Protein AF-A0A067T931-F1 (afdb_monomer_lite)

Secondary structure (DSSP, 8-state):
--HHHHHHHHHHHHHHHTTSS-----HHHHHHHTTT-HHHHHHHHHHHHHHHHHHHHHHHHHTGGGBTTTBPPEEEEEEE--SSS-SSPEEEEEEPPPP---GGGT--

Structure (mmCIF, N/CA/C/O backbone):
data_AF-A0A067T931-F1
#
_entry.id   AF-A0A067T931-F1
#
loop_
_atom_site.group_PDB
_atom_site.id
_atom_site.type_symbol
_atom_site.label_atom_id
_atom_site.label_alt_id
_atom_site.label_comp_id
_atom_site.label_asym_id
_atom_site.label_entity_id
_atom_site.label_seq_id
_atom_site.pdbx_PDB_ins_code
_atom_site.Cartn_x
_atom_site.Cartn_y
_atom_site.Cartn_z
_atom_site.occupancy
_atom_site.B_iso_or_equiv
_atom_site.auth_seq_id
_atom_site.auth_comp_id
_atom_site.auth_asym_id
_atom_site.auth_atom_id
_atom_site.pdbx_PDB_model_num
ATOM 1 N N . TRP A 1 1 ? 0.647 11.359 -17.723 1.00 62.59 1 TRP A N 1
ATOM 2 C CA . TRP A 1 1 ? 1.402 10.136 -17.408 1.00 62.59 1 TRP A CA 1
ATOM 3 C C . TRP A 1 1 ? 1.126 9.147 -18.527 1.00 62.59 1 TRP A C 1
ATOM 5 O O . TRP A 1 1 ? -0.025 9.083 -18.955 1.00 62.59 1 TRP A O 1
ATOM 15 N N . SER A 1 2 ? 2.146 8.497 -19.094 1.00 82.12 2 SER A N 1
ATOM 16 C CA . SER A 1 2 ? 1.980 7.588 -20.238 1.00 82.12 2 SER A CA 1
ATOM 17 C C . SER A 1 2 ? 2.265 6.150 -19.821 1.00 82.12 2 SER A C 1
ATOM 19 O O . SER A 1 2 ? 3.190 5.888 -19.059 1.00 82.12 2 SER A O 1
ATOM 21 N N . LEU A 1 3 ? 1.501 5.210 -20.379 1.00 84.94 3 LEU A N 1
ATOM 22 C CA . LEU A 1 3 ? 1.744 3.776 -20.208 1.00 84.94 3 LEU A CA 1
ATOM 23 C C . LEU A 1 3 ? 3.182 3.378 -20.590 1.00 84.94 3 LEU A C 1
ATOM 25 O O . LEU A 1 3 ? 3.757 2.452 -20.028 1.00 84.94 3 LEU A O 1
ATOM 29 N N . GLU A 1 4 ? 3.770 4.091 -21.546 1.00 87.12 4 GLU A N 1
ATOM 30 C CA . GLU A 1 4 ? 5.153 3.897 -21.970 1.00 87.12 4 GLU A CA 1
ATOM 31 C C . GLU A 1 4 ? 6.147 4.164 -20.830 1.00 87.12 4 GLU A C 1
ATOM 33 O O . GLU A 1 4 ? 7.018 3.333 -20.580 1.00 87.12 4 GLU A O 1
ATOM 38 N N . ALA A 1 5 ? 5.978 5.267 -20.090 1.00 85.00 5 ALA A N 1
ATOM 39 C CA . ALA A 1 5 ? 6.815 5.589 -18.936 1.00 85.00 5 ALA A CA 1
ATOM 40 C C . ALA A 1 5 ? 6.678 4.535 -17.827 1.00 85.00 5 ALA A C 1
ATOM 42 O O . ALA A 1 5 ? 7.690 4.020 -17.356 1.00 85.00 5 ALA A O 1
ATOM 43 N N . GLU A 1 6 ? 5.446 4.137 -17.491 1.00 87.06 6 GLU A N 1
ATOM 44 C CA . GLU A 1 6 ? 5.186 3.063 -16.520 1.00 87.06 6 GLU A CA 1
ATOM 45 C C . GLU A 1 6 ? 5.844 1.741 -16.935 1.00 87.06 6 GLU A C 1
ATOM 47 O O . GLU A 1 6 ? 6.440 1.050 -16.111 1.00 87.06 6 GLU A O 1
ATOM 52 N N . THR A 1 7 ? 5.770 1.393 -18.222 1.00 88.81 7 THR A N 1
ATOM 53 C CA . THR A 1 7 ? 6.354 0.153 -18.755 1.00 88.81 7 THR A CA 1
ATOM 54 C C . THR A 1 7 ? 7.879 0.178 -18.680 1.00 88.81 7 THR A C 1
ATOM 56 O O . THR A 1 7 ? 8.491 -0.825 -18.308 1.00 88.81 7 THR A O 1
ATOM 59 N N . MET A 1 8 ? 8.503 1.317 -18.999 1.00 87.94 8 MET A N 1
ATOM 60 C CA . MET A 1 8 ? 9.955 1.488 -18.882 1.00 87.94 8 MET A CA 1
ATOM 61 C C . MET A 1 8 ? 10.425 1.332 -17.434 1.00 87.94 8 MET A C 1
ATOM 63 O O . MET A 1 8 ? 11.383 0.602 -17.183 1.00 87.94 8 MET A O 1
ATOM 67 N N . VAL A 1 9 ? 9.717 1.942 -16.482 1.00 87.88 9 VAL A N 1
ATOM 68 C CA . VAL A 1 9 ? 10.020 1.816 -15.048 1.00 87.88 9 VAL A CA 1
ATOM 69 C C . VAL A 1 9 ? 9.811 0.391 -14.550 1.00 87.88 9 VAL A C 1
ATOM 71 O O . VAL A 1 9 ? 10.677 -0.158 -13.867 1.00 87.88 9 VAL A O 1
ATOM 74 N N . ALA A 1 10 ? 8.694 -0.245 -14.910 1.00 88.62 10 ALA A N 1
ATOM 75 C CA . ALA A 1 10 ? 8.420 -1.629 -14.533 1.00 88.62 10 ALA A CA 1
ATOM 76 C C . ALA A 1 10 ? 9.541 -2.567 -15.008 1.00 88.62 10 ALA A C 1
ATOM 78 O O . ALA A 1 10 ? 10.027 -3.393 -14.234 1.00 88.62 10 ALA A O 1
ATOM 79 N N . ARG A 1 11 ? 10.005 -2.381 -16.250 1.00 90.25 11 ARG A N 1
ATOM 80 C CA . ARG A 1 11 ? 11.115 -3.145 -16.821 1.00 90.25 11 ARG A CA 1
ATOM 81 C C . ARG A 1 11 ? 12.444 -2.867 -16.118 1.00 90.25 11 ARG A C 1
ATOM 83 O O . ARG A 1 11 ? 13.102 -3.820 -15.719 1.00 90.25 11 ARG A O 1
ATOM 90 N N . TYR A 1 12 ? 12.816 -1.600 -15.927 1.00 87.12 12 TYR A N 1
ATOM 91 C CA . TYR A 1 12 ? 14.039 -1.213 -15.204 1.00 87.12 12 TYR A CA 1
ATOM 92 C C . TYR A 1 12 ? 14.133 -1.913 -13.843 1.00 87.12 12 TYR A C 1
ATOM 94 O O . TYR A 1 12 ? 15.155 -2.492 -13.478 1.00 87.12 12 TYR A O 1
ATOM 102 N N . ARG A 1 13 ? 13.020 -1.929 -13.112 1.00 87.06 13 ARG A N 1
ATOM 103 C CA . ARG A 1 13 ? 12.948 -2.534 -11.784 1.00 87.06 13 ARG A CA 1
ATOM 104 C C . ARG A 1 13 ? 12.972 -4.057 -11.814 1.00 87.06 13 ARG A C 1
ATOM 106 O O . ARG A 1 13 ? 13.521 -4.667 -10.899 1.00 87.06 13 ARG A O 1
ATOM 113 N N . GLN A 1 14 ? 12.394 -4.671 -12.845 1.00 90.12 14 GLN A N 1
ATOM 114 C CA . GLN A 1 14 ? 12.528 -6.107 -13.070 1.00 90.12 14 GLN A CA 1
ATOM 115 C C . GLN A 1 14 ? 13.993 -6.483 -13.337 1.00 90.12 14 GLN A C 1
ATOM 117 O O . GLN A 1 14 ? 14.496 -7.422 -12.729 1.00 90.12 14 GLN A O 1
ATOM 122 N N . GLU A 1 15 ? 14.699 -5.711 -14.166 1.00 90.56 15 GLU A N 1
ATOM 123 C CA . GLU A 1 15 ? 16.123 -5.922 -14.458 1.00 90.56 15 GLU A CA 1
ATOM 124 C C . GLU A 1 15 ? 16.987 -5.804 -13.186 1.00 90.56 15 GLU A C 1
ATOM 126 O O . GLU A 1 15 ? 17.889 -6.615 -12.980 1.00 90.56 15 GLU A O 1
ATOM 131 N N . ILE A 1 16 ? 16.682 -4.862 -12.283 1.00 87.75 16 ILE A N 1
ATOM 132 C CA . ILE A 1 16 ? 17.330 -4.780 -10.958 1.00 87.75 16 ILE A CA 1
ATOM 133 C C . ILE A 1 16 ? 17.033 -6.024 -10.114 1.00 87.75 16 ILE A C 1
ATOM 135 O O . ILE A 1 16 ? 17.949 -6.624 -9.554 1.00 87.75 16 ILE A O 1
ATOM 139 N N . ALA A 1 17 ? 15.764 -6.435 -10.023 1.00 87.69 17 ALA A N 1
ATOM 140 C CA . ALA A 1 17 ? 15.360 -7.596 -9.226 1.00 87.69 17 ALA A CA 1
ATOM 141 C C . ALA A 1 17 ? 16.012 -8.905 -9.713 1.00 87.69 17 ALA A C 1
ATOM 143 O O . ALA A 1 17 ? 16.294 -9.796 -8.913 1.00 87.69 17 ALA A O 1
ATOM 144 N N . GLU A 1 18 ? 16.286 -9.006 -11.014 1.00 93.19 18 GLU A N 1
ATOM 145 C CA . GLU A 1 18 ? 16.990 -10.125 -11.648 1.00 93.19 18 GLU A CA 1
ATOM 146 C C . GLU A 1 18 ? 18.528 -9.985 -11.596 1.00 93.19 18 GLU A C 1
ATOM 148 O O . GLU A 1 18 ? 19.239 -10.813 -12.166 1.00 93.19 18 GLU A O 1
ATOM 153 N N . ASN A 1 19 ? 19.058 -8.971 -10.896 1.00 90.12 19 ASN A N 1
ATOM 154 C CA . ASN A 1 19 ? 20.484 -8.616 -10.818 1.00 90.12 19 ASN A CA 1
ATOM 155 C C . ASN A 1 19 ? 21.143 -8.335 -12.184 1.00 90.12 19 ASN A C 1
ATOM 157 O O . ASN A 1 19 ? 22.356 -8.483 -12.340 1.00 90.12 19 ASN A O 1
ATOM 161 N N . GLN A 1 20 ? 20.360 -7.931 -13.185 1.00 91.06 20 GLN A N 1
ATOM 162 C CA . GLN A 1 20 ? 20.846 -7.559 -14.520 1.00 91.06 20 GLN A CA 1
ATOM 163 C C . GLN A 1 20 ? 21.270 -6.088 -14.594 1.00 91.06 20 GLN A C 1
ATOM 165 O O . GLN A 1 20 ? 21.998 -5.701 -15.509 1.00 91.06 20 GLN A O 1
ATOM 170 N N . ARG A 1 21 ? 20.834 -5.270 -13.630 1.00 85.94 21 ARG A N 1
ATOM 171 C CA . ARG A 1 21 ? 21.159 -3.846 -13.532 1.00 85.94 21 ARG A CA 1
ATOM 172 C C . ARG A 1 21 ? 21.405 -3.442 -12.077 1.00 85.94 21 ARG A C 1
ATOM 174 O O . ARG A 1 21 ? 20.775 -3.976 -11.170 1.00 85.94 21 ARG A O 1
ATOM 181 N N . VAL A 1 22 ? 22.336 -2.514 -11.860 1.00 84.62 22 VAL A N 1
ATOM 182 C CA . VAL A 1 22 ? 22.580 -1.904 -10.542 1.00 84.62 22 VAL A CA 1
ATOM 183 C C . VAL A 1 22 ? 21.523 -0.829 -10.300 1.00 84.62 22 VAL A C 1
ATOM 185 O O . VAL A 1 22 ? 21.229 -0.064 -11.216 1.00 84.62 22 VAL A O 1
ATOM 188 N N . ASP A 1 23 ? 20.965 -0.778 -9.088 1.00 82.94 23 ASP A N 1
ATOM 189 C CA . ASP A 1 23 ? 20.090 0.322 -8.667 1.00 82.94 23 ASP A CA 1
ATOM 190 C C . ASP A 1 23 ? 20.946 1.578 -8.442 1.00 82.94 23 ASP A C 1
ATOM 192 O O . ASP A 1 23 ? 21.622 1.717 -7.423 1.00 82.94 23 ASP A O 1
ATOM 196 N N . ASP A 1 24 ? 20.981 2.441 -9.452 1.00 76.44 24 ASP A N 1
ATOM 197 C CA . ASP A 1 24 ? 21.745 3.686 -9.522 1.00 76.44 24 ASP A CA 1
ATOM 198 C C . ASP A 1 24 ? 20.888 4.925 -9.219 1.00 76.44 24 ASP A C 1
ATOM 200 O O . ASP A 1 24 ? 21.250 6.041 -9.589 1.00 76.44 24 ASP A O 1
ATOM 204 N N . HIS A 1 25 ? 19.748 4.741 -8.546 1.00 73.81 25 HIS A N 1
ATOM 205 C CA . HIS A 1 25 ? 18.835 5.828 -8.216 1.00 73.81 25 HIS A CA 1
ATOM 206 C C . HIS A 1 25 ? 19.491 6.885 -7.311 1.00 73.81 25 HIS A C 1
ATOM 208 O O . HIS A 1 25 ? 19.756 6.649 -6.131 1.00 73.81 25 HIS A O 1
ATOM 214 N N . ASP A 1 26 ? 19.686 8.082 -7.864 1.00 72.19 26 ASP A N 1
ATOM 215 C CA . ASP A 1 26 ? 20.205 9.257 -7.167 1.00 72.19 26 ASP A CA 1
ATOM 216 C C . ASP A 1 26 ? 19.082 10.289 -6.948 1.00 72.19 26 ASP A C 1
ATOM 218 O O . ASP A 1 26 ? 18.654 10.991 -7.870 1.00 72.19 26 ASP A O 1
ATOM 222 N N . GLU A 1 27 ? 18.614 10.397 -5.698 1.00 66.38 27 GLU A N 1
ATOM 223 C CA . GLU A 1 27 ? 17.606 11.380 -5.271 1.00 66.38 27 GLU A CA 1
ATOM 224 C C . GLU A 1 27 ? 18.050 12.829 -5.507 1.00 66.38 27 GLU A C 1
ATOM 226 O O . GLU A 1 27 ? 17.216 13.705 -5.743 1.00 66.38 27 GLU A O 1
ATOM 231 N N . HIS A 1 28 ? 19.355 13.110 -5.474 1.00 64.88 28 HIS A N 1
ATOM 232 C CA . HIS A 1 28 ? 19.871 14.446 -5.743 1.00 64.88 28 HIS A CA 1
ATOM 233 C C . HIS A 1 28 ? 19.864 14.751 -7.240 1.00 64.88 28 HIS A C 1
ATOM 235 O O . HIS A 1 28 ? 19.466 15.852 -7.623 1.00 64.88 28 HIS A O 1
ATOM 241 N N . ALA A 1 29 ? 20.230 13.788 -8.090 1.00 62.41 29 ALA A N 1
ATOM 242 C CA . ALA A 1 29 ? 20.135 13.929 -9.545 1.00 62.41 29 ALA A CA 1
ATOM 243 C C . ALA A 1 29 ? 18.678 14.067 -10.022 1.00 62.41 29 ALA A C 1
ATOM 245 O O . ALA A 1 29 ? 18.409 14.795 -10.981 1.00 62.41 29 ALA A O 1
ATOM 246 N N . PHE A 1 30 ? 17.726 13.444 -9.319 1.00 65.06 30 PHE A N 1
ATOM 247 C CA . PHE A 1 30 ? 16.297 13.530 -9.628 1.00 65.06 30 PHE A CA 1
ATOM 248 C C . PHE A 1 30 ? 15.791 14.981 -9.714 1.00 65.06 30 PHE A C 1
ATOM 250 O O . PHE A 1 30 ? 15.184 15.366 -10.716 1.00 65.06 30 PHE A O 1
ATOM 257 N N . PHE A 1 31 ? 16.109 15.828 -8.728 1.00 64.00 31 PHE A N 1
ATOM 258 C CA . PHE A 1 31 ? 15.684 17.236 -8.726 1.00 64.00 31 PHE A CA 1
ATOM 259 C C . PHE A 1 31 ? 16.319 18.083 -9.836 1.00 64.00 31 PHE A C 1
ATOM 261 O O . PHE A 1 31 ? 15.708 19.058 -10.276 1.00 64.00 31 PHE A O 1
ATOM 268 N N . TYR A 1 32 ? 17.492 17.696 -10.344 1.00 60.00 32 TYR A N 1
ATOM 269 C CA . TYR A 1 32 ? 18.133 18.372 -11.476 1.00 60.00 32 TYR A CA 1
ATOM 270 C C . TYR A 1 32 ? 17.556 17.956 -12.842 1.00 60.00 32 TYR A C 1
ATOM 272 O O . TYR A 1 32 ? 17.618 18.744 -13.787 1.00 60.00 32 TYR A O 1
ATOM 280 N N . HIS A 1 33 ? 16.965 16.760 -12.957 1.00 59.97 33 HIS A N 1
ATOM 281 C CA . HIS A 1 33 ? 16.462 16.193 -14.222 1.00 59.97 33 HIS A CA 1
ATOM 282 C C . HIS A 1 33 ? 14.927 16.097 -14.325 1.00 59.97 33 HIS A C 1
ATOM 284 O O . HIS A 1 33 ? 14.406 15.729 -15.381 1.00 59.97 33 HIS A O 1
ATOM 290 N N . LEU A 1 34 ? 14.212 16.505 -13.269 1.00 56.06 34 LEU A N 1
ATOM 291 C CA . LEU A 1 34 ? 12.755 16.427 -13.059 1.00 56.06 34 LEU A CA 1
ATOM 292 C C . LEU A 1 34 ? 11.887 16.937 -14.231 1.00 56.06 34 LEU A C 1
ATOM 294 O O . LEU A 1 34 ? 10.720 16.574 -14.345 1.00 56.06 34 LEU A O 1
ATOM 298 N N . VAL A 1 35 ? 12.444 17.770 -15.115 1.00 55.16 35 VAL A N 1
ATOM 299 C CA . VAL A 1 35 ? 11.713 18.425 -16.211 1.00 55.16 35 VAL A CA 1
ATOM 300 C C . VAL A 1 35 ? 11.699 17.609 -17.515 1.00 55.16 35 VAL A C 1
ATOM 302 O O . VAL A 1 35 ? 10.824 17.840 -18.347 1.00 55.16 35 VAL A O 1
ATOM 305 N N . ASN A 1 36 ? 12.605 16.641 -17.716 1.00 62.75 36 ASN A N 1
ATOM 306 C CA . ASN A 1 36 ? 12.860 16.125 -19.073 1.00 62.75 36 ASN A CA 1
ATOM 307 C C . ASN A 1 36 ? 12.461 14.664 -19.334 1.00 62.75 36 ASN A C 1
ATOM 309 O O . ASN A 1 36 ? 12.225 14.320 -20.491 1.00 62.75 36 ASN A O 1
ATOM 313 N N . GLU A 1 37 ? 12.344 13.804 -18.318 1.00 77.12 37 GLU A N 1
ATOM 314 C CA . GLU A 1 37 ? 12.149 12.363 -18.544 1.00 77.12 37 GLU A CA 1
ATOM 315 C C . GLU A 1 37 ? 11.006 11.783 -17.701 1.00 77.12 37 GLU A C 1
ATOM 317 O O . GLU A 1 37 ? 11.126 11.561 -16.498 1.00 77.12 37 GLU A O 1
ATOM 322 N N . ALA A 1 38 ? 9.876 11.493 -18.355 1.00 79.88 38 ALA A N 1
ATOM 323 C CA . ALA A 1 38 ? 8.655 11.021 -17.695 1.00 79.88 38 ALA A CA 1
ATOM 324 C C . ALA A 1 38 ? 8.834 9.713 -16.900 1.00 79.88 38 ALA A C 1
ATOM 326 O O . ALA A 1 38 ? 8.124 9.498 -15.923 1.00 79.88 38 ALA A O 1
ATOM 327 N N . HIS A 1 39 ? 9.773 8.849 -17.295 1.00 78.50 39 HIS A N 1
ATOM 328 C CA . HIS A 1 39 ? 10.044 7.599 -16.583 1.00 78.50 39 HIS A CA 1
ATOM 329 C C . HIS A 1 39 ? 10.806 7.818 -15.266 1.00 78.50 39 HIS A C 1
ATOM 331 O O . HIS A 1 39 ? 10.592 7.062 -14.328 1.00 78.50 39 HIS A O 1
ATOM 337 N N . LEU A 1 40 ? 11.634 8.865 -15.149 1.00 80.31 40 LEU A N 1
ATOM 338 C CA . LEU A 1 40 ? 12.291 9.204 -13.880 1.00 80.31 40 LEU A CA 1
ATOM 339 C C . LEU A 1 40 ? 11.265 9.676 -12.847 1.00 80.31 40 LEU A C 1
ATOM 341 O O . LEU A 1 40 ? 11.309 9.265 -11.691 1.00 80.31 40 LEU A O 1
ATOM 345 N N . LEU A 1 41 ? 10.300 10.497 -13.278 1.00 81.56 41 LEU A N 1
ATOM 346 C CA . LEU A 1 41 ? 9.183 10.916 -12.428 1.00 81.56 41 LEU A CA 1
ATOM 347 C C . LEU A 1 41 ? 8.335 9.723 -11.970 1.00 81.56 41 LEU A C 1
ATOM 349 O O . LEU A 1 41 ? 7.906 9.678 -10.817 1.00 81.56 41 LEU A O 1
ATOM 353 N N . GLU A 1 42 ? 8.096 8.767 -12.863 1.00 86.44 42 GLU A N 1
ATOM 354 C CA . GLU A 1 42 ? 7.322 7.565 -12.561 1.00 86.44 42 GLU A CA 1
ATOM 355 C C . GLU A 1 42 ? 8.066 6.630 -11.586 1.00 86.44 42 GLU A C 1
ATOM 357 O O . GLU A 1 42 ? 7.452 6.128 -10.646 1.00 86.44 42 GLU A O 1
ATOM 362 N N . ASP A 1 43 ? 9.387 6.448 -11.730 1.00 85.75 43 ASP A N 1
ATOM 363 C CA . ASP A 1 43 ? 10.190 5.661 -10.777 1.00 85.75 43 ASP A CA 1
ATOM 364 C C . ASP A 1 43 ? 10.211 6.314 -9.392 1.00 85.75 43 ASP A C 1
ATOM 366 O O . ASP A 1 43 ? 9.964 5.645 -8.388 1.00 85.75 43 ASP A O 1
ATOM 370 N N . HIS A 1 44 ? 10.404 7.634 -9.334 1.00 85.81 44 HIS A N 1
ATOM 371 C CA . HIS A 1 44 ? 10.350 8.383 -8.080 1.00 85.81 44 HIS A CA 1
ATOM 372 C C . HIS A 1 44 ? 8.980 8.265 -7.402 1.00 85.81 44 HIS A C 1
ATOM 374 O O . HIS A 1 44 ? 8.895 7.891 -6.233 1.00 85.81 44 HIS A O 1
ATOM 380 N N . SER A 1 45 ? 7.898 8.488 -8.157 1.00 86.12 45 SER A N 1
ATOM 381 C CA . SER A 1 45 ? 6.525 8.354 -7.650 1.00 86.12 45 SER A CA 1
ATOM 382 C C . SER A 1 45 ? 6.253 6.939 -7.136 1.00 86.12 45 SER A C 1
ATOM 384 O O . SER A 1 45 ? 5.619 6.757 -6.095 1.00 86.12 45 SER A O 1
ATOM 386 N N . TYR A 1 46 ? 6.766 5.920 -7.831 1.00 88.44 46 TYR A N 1
ATOM 387 C CA . TYR A 1 46 ? 6.674 4.542 -7.374 1.00 88.44 46 TYR A CA 1
ATOM 388 C C . TYR A 1 46 ? 7.423 4.313 -6.052 1.00 88.44 46 TYR A C 1
ATOM 390 O O . TYR A 1 46 ? 6.893 3.645 -5.158 1.00 88.44 46 TYR A O 1
ATOM 398 N N . ARG A 1 47 ? 8.650 4.832 -5.919 1.00 89.12 47 ARG A N 1
ATOM 399 C CA . ARG A 1 47 ? 9.465 4.686 -4.703 1.00 89.12 47 ARG A CA 1
ATOM 400 C C . ARG A 1 47 ? 8.823 5.378 -3.509 1.00 89.12 47 ARG A C 1
ATOM 402 O O . ARG A 1 47 ? 8.753 4.766 -2.446 1.00 89.12 47 ARG A O 1
ATOM 409 N N . ASP A 1 48 ? 8.287 6.578 -3.697 1.00 90.31 48 ASP A N 1
ATOM 410 C CA . ASP A 1 48 ? 7.532 7.278 -2.657 1.00 90.31 48 ASP A CA 1
ATOM 411 C C . ASP A 1 48 ? 6.279 6.496 -2.251 1.00 90.31 48 ASP A C 1
ATOM 413 O O . ASP A 1 48 ? 6.058 6.271 -1.063 1.00 90.31 48 ASP A O 1
ATOM 417 N N . MET A 1 49 ? 5.504 5.987 -3.218 1.00 91.88 49 MET A N 1
ATOM 418 C CA . MET A 1 49 ? 4.347 5.130 -2.927 1.00 91.88 49 MET A CA 1
ATOM 419 C C . MET A 1 49 ? 4.754 3.893 -2.113 1.00 91.88 49 MET A C 1
ATOM 421 O O . MET A 1 49 ? 4.071 3.534 -1.153 1.00 91.88 49 MET A O 1
ATOM 425 N N . LYS A 1 50 ? 5.863 3.237 -2.479 1.00 93.69 50 LYS A N 1
ATOM 426 C CA . LYS A 1 50 ? 6.394 2.084 -1.743 1.00 93.69 50 LYS A CA 1
ATOM 427 C C . LYS A 1 50 ? 6.800 2.469 -0.318 1.00 93.69 50 LYS A C 1
ATOM 429 O O . LYS A 1 50 ? 6.421 1.757 0.606 1.00 93.69 50 LYS A O 1
ATOM 434 N N . ARG A 1 51 ? 7.531 3.576 -0.143 1.00 94.88 51 ARG A N 1
ATOM 435 C CA . ARG A 1 51 ? 7.972 4.061 1.173 1.00 94.88 51 ARG A CA 1
ATOM 436 C C . ARG A 1 51 ? 6.776 4.364 2.069 1.00 94.88 51 ARG A C 1
ATOM 438 O O . ARG A 1 51 ? 6.697 3.826 3.164 1.00 94.88 51 ARG A O 1
ATOM 445 N N . CYS A 1 52 ? 5.807 5.137 1.576 1.00 95.56 52 CYS A N 1
ATOM 446 C CA . CYS A 1 52 ? 4.585 5.449 2.318 1.00 95.56 52 CYS A CA 1
ATOM 447 C C . CYS A 1 52 ? 3.819 4.186 2.729 1.00 95.56 52 CYS A C 1
ATOM 449 O O . CYS A 1 52 ? 3.345 4.103 3.856 1.00 95.56 52 CYS A O 1
ATOM 451 N N . TYR A 1 53 ? 3.729 3.195 1.840 1.00 96.50 53 TYR A N 1
ATOM 452 C CA . TYR A 1 53 ? 3.108 1.912 2.155 1.00 96.50 53 TYR A CA 1
ATOM 453 C C . TYR A 1 53 ? 3.852 1.149 3.262 1.00 96.50 53 TYR A C 1
ATOM 455 O O . TYR A 1 53 ? 3.219 0.633 4.182 1.00 96.50 53 TYR A O 1
ATOM 463 N N . GLU A 1 54 ? 5.181 1.056 3.177 1.00 96.88 54 GLU A N 1
ATOM 464 C CA . GLU A 1 54 ? 6.005 0.372 4.182 1.00 96.88 54 GLU A CA 1
ATOM 465 C C . GLU A 1 54 ? 5.913 1.072 5.546 1.00 96.88 54 GLU A C 1
ATOM 467 O O . GLU A 1 54 ? 5.720 0.401 6.562 1.00 96.88 54 GLU A O 1
ATOM 472 N N . ASP A 1 55 ? 5.949 2.406 5.554 1.00 97.25 55 ASP A N 1
ATOM 473 C CA . ASP A 1 55 ? 5.772 3.227 6.754 1.00 97.25 55 ASP A CA 1
ATOM 474 C C . ASP A 1 55 ? 4.376 3.039 7.366 1.00 97.25 55 ASP A C 1
ATOM 476 O O . ASP A 1 55 ? 4.246 2.890 8.584 1.00 97.25 55 ASP A O 1
ATOM 480 N N . GLU A 1 56 ? 3.321 3.016 6.546 1.00 96.31 56 GLU A N 1
ATOM 481 C CA . GLU A 1 56 ? 1.944 2.836 7.010 1.00 96.31 56 GLU A CA 1
ATOM 482 C C . GLU A 1 56 ? 1.731 1.443 7.620 1.00 96.31 56 GLU A C 1
ATOM 484 O O . GLU A 1 56 ? 1.256 1.327 8.752 1.00 96.31 56 GLU A O 1
ATOM 489 N N . VAL A 1 57 ? 2.130 0.380 6.913 1.00 97.19 57 VAL A N 1
ATOM 490 C CA . VAL A 1 57 ? 2.017 -1.000 7.412 1.00 97.19 57 VAL A CA 1
ATOM 491 C C . VAL A 1 57 ? 2.844 -1.182 8.685 1.00 97.19 57 VAL A C 1
ATOM 493 O O . VAL A 1 57 ? 2.330 -1.712 9.672 1.00 97.19 57 VAL A O 1
ATOM 496 N N . GLY A 1 58 ? 4.084 -0.685 8.707 1.00 97.31 58 GLY A N 1
ATOM 497 C CA . GLY A 1 58 ? 4.937 -0.730 9.895 1.00 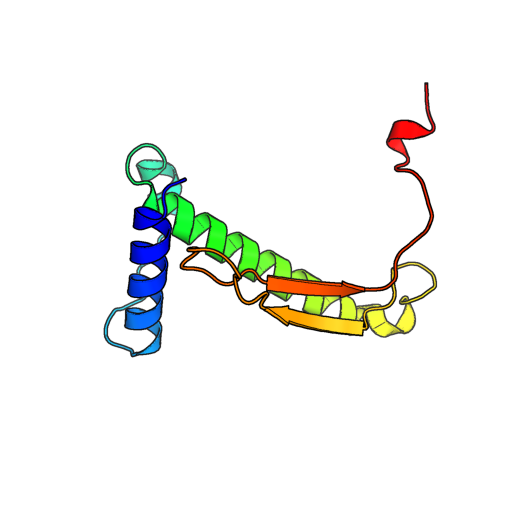97.31 58 GLY A CA 1
ATOM 498 C C . GLY A 1 58 ? 4.345 0.045 11.077 1.00 97.31 58 GLY A C 1
ATOM 499 O O . GLY A 1 58 ? 4.385 -0.424 12.216 1.00 97.31 58 GLY A O 1
ATOM 500 N N . SER A 1 59 ? 3.714 1.194 10.822 1.00 97.19 59 SER A N 1
ATOM 501 C CA . SER A 1 59 ? 3.036 1.980 11.860 1.00 97.19 59 SER A CA 1
ATOM 502 C C . SER A 1 59 ? 1.867 1.217 12.478 1.00 97.19 59 SER A C 1
ATOM 504 O O . SER A 1 59 ? 1.721 1.209 13.702 1.00 97.19 59 SER A O 1
ATOM 506 N N . TYR A 1 60 ? 1.063 0.519 11.671 1.00 97.19 60 TYR A N 1
ATOM 507 C CA . TYR A 1 60 ? -0.019 -0.321 12.191 1.00 97.19 60 TYR A CA 1
ATOM 508 C C . TYR A 1 60 ? 0.494 -1.477 13.057 1.00 97.19 60 TYR A C 1
ATOM 510 O O . TYR A 1 60 ? -0.150 -1.817 14.053 1.00 97.19 60 TYR A O 1
ATOM 518 N N . GLU A 1 61 ? 1.647 -2.064 12.729 1.00 96.12 61 GLU A N 1
ATOM 519 C CA . GLU A 1 61 ? 2.266 -3.103 13.559 1.00 96.12 61 GLU A CA 1
ATOM 520 C C . GLU A 1 61 ? 2.689 -2.571 14.932 1.00 96.12 61 GLU A C 1
ATOM 522 O O . GLU A 1 61 ? 2.413 -3.216 15.947 1.00 96.12 61 GLU A O 1
ATOM 527 N N . VAL A 1 62 ? 3.310 -1.389 14.974 1.00 97.75 62 VAL A N 1
ATOM 528 C CA . VAL A 1 62 ? 3.782 -0.753 16.216 1.00 97.75 62 VAL A CA 1
ATOM 529 C C . VAL A 1 62 ? 2.622 -0.229 17.067 1.00 97.75 62 VAL A C 1
ATOM 531 O O . VAL A 1 62 ? 2.661 -0.322 18.292 1.00 97.75 62 VAL A O 1
ATOM 534 N N . LEU A 1 63 ? 1.565 0.291 16.439 1.00 97.00 63 LEU A N 1
ATOM 535 C CA . LEU A 1 63 ? 0.410 0.899 17.111 1.00 97.00 63 LEU A CA 1
ATOM 536 C C . LEU A 1 63 ? -0.752 -0.083 17.321 1.00 97.00 63 LEU A C 1
ATOM 538 O O . LEU A 1 63 ? -1.905 0.335 17.439 1.00 97.00 63 LEU A O 1
ATOM 542 N N . ARG A 1 64 ? -0.468 -1.391 17.376 1.00 96.31 64 ARG A N 1
ATOM 543 C CA . ARG A 1 64 ? -1.478 -2.460 17.461 1.00 96.31 64 ARG A CA 1
ATOM 544 C C . ARG A 1 64 ? -2.510 -2.240 18.570 1.00 96.31 64 ARG A C 1
ATOM 546 O O . ARG A 1 64 ? -3.696 -2.445 18.332 1.00 96.31 64 ARG A O 1
ATOM 553 N N . ASP A 1 65 ? -2.079 -1.780 19.741 1.00 97.56 65 ASP A N 1
ATOM 554 C CA . ASP A 1 65 ? -2.958 -1.584 20.904 1.00 97.56 65 ASP A CA 1
ATOM 555 C C . ASP A 1 65 ? -3.893 -0.368 20.769 1.00 97.56 65 ASP A C 1
ATOM 557 O O . ASP A 1 65 ? -4.864 -0.246 21.513 1.00 97.56 65 ASP A O 1
ATOM 561 N N . LEU A 1 66 ? -3.623 0.534 19.818 1.00 97.25 66 LEU A N 1
ATOM 562 C CA . LEU A 1 66 ? -4.437 1.729 19.564 1.00 97.25 66 LEU A CA 1
ATOM 563 C C . LEU A 1 66 ? -5.496 1.507 18.471 1.00 97.25 66 LEU A C 1
ATOM 565 O O . LEU A 1 66 ? -6.384 2.347 18.285 1.00 97.25 66 LEU A O 1
ATOM 569 N N . GLN A 1 67 ? -5.414 0.386 17.754 1.00 96.88 67 GLN A N 1
ATOM 570 C CA . GLN A 1 67 ? -6.315 0.052 16.656 1.00 96.88 67 GLN A CA 1
ATOM 571 C C . GLN A 1 67 ? -7.754 -0.189 17.129 1.00 96.88 67 GLN A C 1
ATOM 573 O O . GLN A 1 67 ? -8.008 -0.883 18.114 1.00 96.88 67 GLN A O 1
ATOM 578 N N . GLY A 1 68 ? -8.721 0.367 16.398 1.00 93.94 68 GLY A N 1
ATOM 579 C CA . GLY A 1 68 ? -10.147 0.294 16.718 1.00 93.94 68 GLY A CA 1
ATOM 580 C C . GLY A 1 68 ? -10.595 1.227 17.841 1.00 93.94 68 GLY A C 1
ATOM 581 O O . GLY A 1 68 ? -11.725 1.095 18.310 1.00 93.94 68 GLY A O 1
ATOM 582 N N . SER A 1 69 ? -9.723 2.138 18.287 1.00 92.94 69 SER A N 1
ATOM 583 C CA . SER A 1 69 ? -10.061 3.191 19.248 1.00 92.94 69 SER A CA 1
ATOM 584 C C . SER A 1 69 ? -9.564 4.561 18.786 1.00 92.94 69 SER A C 1
ATOM 586 O O . SER A 1 69 ? -10.378 5.417 18.454 1.00 92.94 69 SER A O 1
ATOM 588 N N . LEU A 1 70 ? -8.244 4.767 18.738 1.00 93.12 70 LEU A N 1
ATOM 589 C CA . LEU A 1 70 ? -7.622 6.031 18.326 1.00 93.12 70 LEU A CA 1
ATOM 590 C C . LEU A 1 70 ? -7.259 6.055 16.841 1.00 93.12 70 LEU A C 1
ATOM 592 O O . LEU A 1 70 ? -7.209 7.128 16.246 1.00 93.12 70 LEU A O 1
ATOM 596 N N . ILE A 1 71 ? -6.999 4.886 16.257 1.00 95.25 71 ILE A N 1
ATOM 597 C CA . ILE A 1 71 ? -6.727 4.717 14.827 1.00 95.25 71 ILE A CA 1
ATOM 598 C C . ILE A 1 71 ? -7.603 3.585 14.264 1.00 95.25 71 ILE A C 1
ATOM 600 O O . ILE A 1 71 ? -8.034 2.724 15.042 1.00 95.25 71 ILE A O 1
ATOM 604 N N . PRO A 1 72 ? -7.868 3.551 12.944 1.00 96.69 72 PRO A N 1
ATOM 605 C CA . PRO A 1 72 ? -8.601 2.453 12.315 1.00 96.69 72 PRO A CA 1
ATOM 606 C C . PRO A 1 72 ? -7.995 1.081 12.635 1.00 96.69 72 PRO A C 1
ATOM 608 O O . PRO A 1 72 ? -6.783 0.951 12.819 1.00 96.69 72 PRO A O 1
ATOM 611 N N . LYS A 1 73 ? -8.807 0.020 12.663 1.00 97.50 73 LYS A N 1
ATOM 612 C CA . LYS A 1 73 ? -8.255 -1.345 12.617 1.00 97.50 73 LYS A CA 1
ATOM 613 C C . LYS A 1 73 ? -7.605 -1.620 11.266 1.00 97.50 73 LYS A C 1
ATOM 615 O O . LYS A 1 73 ? -8.206 -1.372 10.226 1.00 97.50 73 LYS A O 1
ATOM 620 N N . PHE A 1 74 ? -6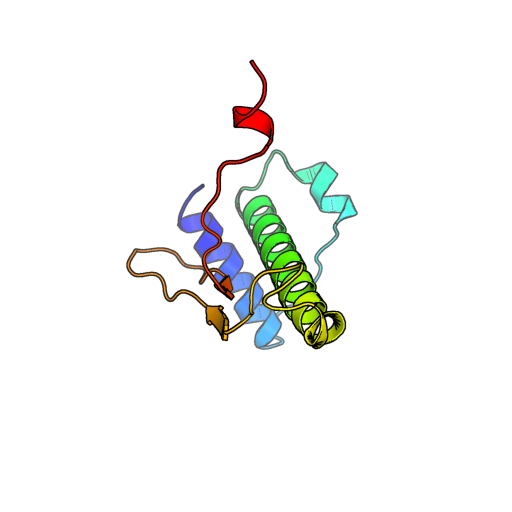.424 -2.219 11.285 1.00 97.56 74 PHE A N 1
ATOM 621 C CA . PHE A 1 74 ? -5.787 -2.789 10.107 1.00 97.56 74 PHE A CA 1
ATOM 622 C C . PHE A 1 74 ? -6.262 -4.230 9.914 1.00 97.56 74 PHE A C 1
ATOM 624 O O . PHE A 1 74 ? -6.187 -5.046 10.834 1.00 97.56 74 PHE A O 1
ATOM 631 N N . TYR A 1 75 ? -6.742 -4.558 8.715 1.00 96.88 75 TYR A N 1
ATOM 632 C CA . TYR A 1 75 ? -7.187 -5.912 8.383 1.00 96.88 75 TYR A CA 1
ATOM 633 C C . TYR A 1 75 ? -6.159 -6.664 7.541 1.00 96.88 75 TYR A C 1
ATOM 635 O O . TYR A 1 75 ? -5.889 -7.836 7.803 1.00 96.88 75 TYR A O 1
ATOM 643 N N . SER A 1 76 ? -5.613 -6.025 6.505 1.00 96.88 76 SER A N 1
ATOM 644 C CA . SER A 1 76 ? -4.640 -6.648 5.605 1.00 96.88 76 SER A CA 1
ATOM 645 C C . SER A 1 76 ? -3.950 -5.613 4.717 1.00 96.88 76 SER A C 1
ATOM 647 O O . SER A 1 76 ? -4.365 -4.459 4.647 1.00 96.88 76 SER A O 1
ATOM 649 N N . SER A 1 77 ? -2.924 -6.037 3.988 1.00 97.06 77 SER A N 1
ATOM 650 C CA . SER A 1 77 ? -2.240 -5.232 2.981 1.00 97.06 77 SER A CA 1
ATOM 651 C C . SER A 1 77 ? -1.788 -6.092 1.803 1.00 97.06 77 SER A C 1
ATOM 653 O O . SER A 1 77 ? -1.708 -7.320 1.891 1.00 97.06 77 SER A O 1
ATOM 655 N N . GLY A 1 78 ? -1.525 -5.455 0.666 1.00 95.56 78 GLY A N 1
ATOM 656 C CA . GLY A 1 78 ? -1.089 -6.159 -0.529 1.00 95.56 78 GLY A CA 1
ATOM 657 C C . GLY A 1 78 ? -0.930 -5.252 -1.737 1.00 95.56 78 GLY A C 1
ATOM 658 O O . GLY A 1 78 ? -0.562 -4.082 -1.629 1.00 95.56 78 GLY A O 1
ATOM 659 N N . ARG A 1 79 ? -1.191 -5.821 -2.914 1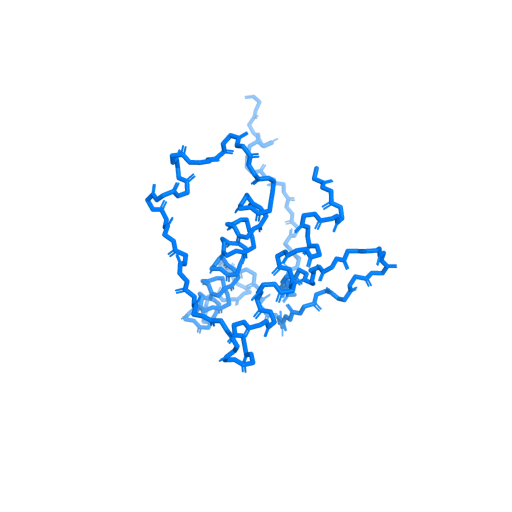.00 92.25 79 ARG A N 1
ATOM 660 C CA . ARG A 1 79 ? -1.135 -5.114 -4.193 1.00 92.25 79 ARG A CA 1
ATOM 661 C C . ARG A 1 79 ? -2.474 -5.196 -4.904 1.00 92.25 79 ARG A C 1
ATOM 663 O O . ARG A 1 79 ? -3.092 -6.259 -4.938 1.00 92.25 79 ARG A O 1
ATOM 670 N N . LEU A 1 80 ? -2.880 -4.093 -5.517 1.00 89.75 80 LEU A N 1
ATOM 671 C CA . LEU A 1 80 ? -3.998 -4.067 -6.449 1.00 89.75 80 LEU A CA 1
ATOM 672 C C . LEU A 1 80 ? -3.495 -4.536 -7.807 1.00 89.75 80 LEU A C 1
ATOM 674 O O . LEU A 1 80 ? -2.639 -3.897 -8.418 1.00 89.75 80 LEU A O 1
ATOM 678 N N . ILE A 1 81 ? -4.018 -5.674 -8.259 1.00 85.69 81 ILE A N 1
ATOM 679 C CA . ILE A 1 81 ? -3.754 -6.172 -9.605 1.00 85.69 81 ILE A CA 1
ATOM 680 C C . ILE A 1 81 ? -4.522 -5.263 -10.571 1.00 85.69 81 ILE A C 1
ATOM 682 O O . ILE A 1 81 ? -5.750 -5.197 -10.465 1.00 85.69 81 ILE A O 1
ATOM 686 N N . PRO A 1 82 ? -3.840 -4.552 -11.486 1.00 80.62 82 PRO A N 1
ATOM 687 C CA . PRO A 1 82 ? -4.522 -3.671 -12.419 1.00 80.62 82 PRO A CA 1
ATOM 688 C C . PRO A 1 82 ? -5.501 -4.453 -13.297 1.00 80.62 82 PRO A C 1
ATOM 690 O O . PRO A 1 82 ? -5.170 -5.517 -13.820 1.00 80.62 82 PRO A O 1
ATOM 693 N N . THR A 1 83 ? -6.716 -3.932 -13.454 1.00 80.50 83 THR A N 1
ATOM 694 C CA . THR A 1 83 ? -7.721 -4.464 -14.391 1.00 80.50 83 THR A CA 1
ATOM 695 C C . THR A 1 83 ? -7.639 -3.801 -15.768 1.00 80.50 83 THR A C 1
ATOM 697 O O . THR A 1 83 ? -8.329 -4.208 -16.702 1.00 80.50 83 THR A O 1
ATOM 700 N N . ASP A 1 84 ? -6.796 -2.778 -15.894 1.00 81.31 84 ASP A N 1
ATOM 701 C CA . ASP A 1 84 ? -6.535 -1.997 -17.092 1.00 81.31 84 ASP A CA 1
ATOM 702 C C . ASP A 1 84 ? -5.106 -2.245 -17.612 1.00 81.31 84 ASP A C 1
ATOM 704 O O . ASP A 1 84 ? -4.461 -3.243 -17.298 1.00 81.31 84 ASP A O 1
ATOM 708 N N . LYS A 1 85 ? -4.616 -1.354 -18.479 1.00 83.88 85 LYS A N 1
ATOM 709 C CA . LYS A 1 85 ? -3.319 -1.518 -19.143 1.00 83.88 85 LYS A CA 1
ATOM 710 C C . LYS A 1 85 ? -2.118 -1.113 -18.280 1.00 83.88 85 LYS A C 1
ATOM 712 O O . LYS A 1 85 ? -1.031 -1.077 -18.836 1.00 83.88 85 LYS A O 1
ATOM 717 N N . ARG A 1 86 ? -2.272 -0.771 -16.995 1.00 84.38 86 ARG A N 1
ATOM 718 C CA . ARG A 1 86 ? -1.159 -0.270 -16.162 1.00 84.38 86 ARG A CA 1
ATOM 719 C C . ARG A 1 86 ? -0.036 -1.296 -16.049 1.00 84.38 86 ARG A C 1
ATOM 721 O O . ARG A 1 86 ? -0.288 -2.485 -15.858 1.00 84.38 86 ARG A O 1
ATOM 728 N N . ALA A 1 87 ? 1.205 -0.822 -16.109 1.00 84.00 87 ALA A N 1
ATOM 729 C CA . ALA A 1 87 ? 2.378 -1.692 -15.978 1.00 84.00 87 ALA A CA 1
ATOM 730 C C . ALA A 1 87 ? 2.823 -1.884 -14.517 1.00 84.00 87 ALA A C 1
ATOM 732 O O . ALA A 1 87 ? 3.597 -2.792 -14.215 1.00 84.00 87 ALA A O 1
ATOM 733 N N . ILE A 1 88 ? 2.335 -1.040 -13.603 1.00 84.31 88 ILE A N 1
ATOM 734 C CA . ILE A 1 88 ? 2.724 -1.035 -12.193 1.00 84.31 88 ILE A CA 1
ATOM 735 C C . ILE A 1 88 ? 1.504 -1.359 -11.325 1.00 84.31 88 ILE A C 1
ATOM 737 O O . ILE A 1 88 ? 0.482 -0.682 -11.385 1.00 84.31 88 ILE A O 1
ATOM 741 N N . ALA A 1 89 ? 1.626 -2.390 -10.486 1.00 87.75 89 ALA A N 1
ATOM 742 C CA . ALA A 1 89 ? 0.629 -2.711 -9.468 1.00 87.75 89 ALA A CA 1
ATOM 743 C C . ALA A 1 89 ? 0.790 -1.782 -8.253 1.00 87.75 89 ALA A C 1
ATOM 745 O O . ALA A 1 89 ? 1.862 -1.749 -7.638 1.00 87.75 89 ALA A O 1
ATOM 746 N N . SER A 1 90 ? -0.271 -1.055 -7.899 1.00 88.62 90 SER A N 1
ATOM 747 C CA . SER A 1 90 ? -0.288 -0.167 -6.731 1.00 88.62 90 SER A CA 1
ATOM 748 C C . SER A 1 90 ? -0.321 -0.953 -5.425 1.00 88.62 90 SER A C 1
ATOM 750 O O . SER A 1 90 ? -0.892 -2.044 -5.348 1.00 88.62 90 SER A O 1
ATOM 752 N N . TYR A 1 91 ? 0.267 -0.377 -4.382 1.00 94.06 91 TYR A N 1
ATOM 753 C CA . TYR A 1 91 ? 0.129 -0.883 -3.023 1.00 94.06 91 TYR A CA 1
ATOM 754 C C . TYR A 1 91 ? -1.249 -0.545 -2.457 1.00 94.06 91 TYR A C 1
ATOM 756 O O . TYR A 1 91 ? -1.833 0.478 -2.810 1.00 94.06 91 TYR A O 1
ATOM 764 N N . ALA A 1 92 ? -1.769 -1.408 -1.590 1.00 94.31 92 ALA A N 1
ATOM 765 C CA . ALA A 1 92 ? -3.036 -1.170 -0.918 1.00 94.31 92 ALA A CA 1
ATOM 766 C C . ALA A 1 92 ? -3.036 -1.682 0.516 1.00 94.31 92 ALA A C 1
ATOM 768 O O . ALA A 1 92 ? -2.436 -2.712 0.837 1.00 94.31 92 ALA A O 1
ATOM 769 N N . VAL A 1 93 ? -3.787 -0.965 1.346 1.00 95.69 93 VAL A N 1
ATOM 770 C CA . VAL A 1 93 ? -4.091 -1.306 2.730 1.00 95.69 93 VAL A CA 1
ATOM 771 C C . VAL A 1 93 ? -5.602 -1.455 2.863 1.00 95.69 93 VAL A C 1
ATOM 773 O O . VAL A 1 93 ? -6.371 -0.647 2.346 1.00 95.69 93 VAL A O 1
ATOM 776 N N . LEU A 1 94 ? -6.025 -2.512 3.546 1.00 96.62 94 LEU A N 1
ATOM 777 C CA . LEU A 1 94 ? -7.404 -2.752 3.931 1.00 96.62 94 LEU A CA 1
ATOM 778 C C . LEU A 1 94 ? -7.545 -2.443 5.421 1.00 96.62 94 LEU A C 1
ATOM 780 O O . LEU A 1 94 ? -6.949 -3.123 6.259 1.00 96.62 94 LEU A O 1
ATOM 784 N N . MET A 1 95 ? -8.351 -1.435 5.740 1.00 96.75 95 MET A N 1
ATOM 785 C CA . MET A 1 95 ? -8.545 -0.931 7.098 1.00 96.75 95 MET A CA 1
ATOM 786 C C . MET A 1 95 ? -10.025 -0.661 7.398 1.00 96.75 95 MET A C 1
ATOM 788 O O . MET A 1 95 ? -10.870 -0.670 6.500 1.00 96.75 95 MET A O 1
ATOM 792 N N . GLU A 1 96 ? -10.336 -0.450 8.672 1.00 97.06 96 GLU A N 1
ATOM 793 C CA . GLU A 1 96 ? -11.657 -0.069 9.169 1.00 97.06 96 GLU A CA 1
ATOM 794 C C . GLU A 1 96 ? -12.125 1.248 8.546 1.00 97.06 96 GLU A C 1
ATOM 796 O O . GLU A 1 96 ? -11.403 2.244 8.536 1.00 97.06 96 GLU A O 1
ATOM 801 N N . CYS A 1 97 ? -13.358 1.255 8.039 1.00 94.50 97 CYS A N 1
ATOM 802 C CA . CYS A 1 97 ? -14.009 2.480 7.599 1.00 94.50 97 CYS A CA 1
ATOM 803 C C . CYS A 1 97 ? -14.468 3.261 8.832 1.00 94.50 97 CYS A C 1
ATOM 805 O O . CYS A 1 97 ? -15.232 2.732 9.641 1.00 94.50 97 CYS A O 1
ATOM 807 N N . ILE A 1 98 ? -14.009 4.504 8.971 1.00 90.44 98 ILE A N 1
ATOM 808 C CA . ILE A 1 98 ? -14.459 5.410 10.029 1.00 90.44 98 ILE A CA 1
ATOM 809 C C . ILE A 1 98 ? -15.542 6.315 9.448 1.00 90.44 98 ILE A C 1
ATOM 811 O O . ILE A 1 98 ? -15.268 7.123 8.562 1.00 90.44 98 ILE A O 1
ATOM 815 N N . ASP A 1 99 ? -16.758 6.201 9.976 1.00 90.12 99 ASP A N 1
ATOM 816 C CA . ASP A 1 99 ? -17.835 7.131 9.651 1.00 90.12 99 ASP A CA 1
ATOM 817 C C . ASP A 1 99 ? -17.531 8.504 10.261 1.00 90.12 99 ASP A C 1
ATOM 819 O O . ASP A 1 99 ? -17.406 8.658 11.478 1.00 90.12 99 ASP A O 1
ATOM 823 N N . GLY A 1 100 ? -17.413 9.520 9.414 1.00 88.00 100 GLY A N 1
ATOM 824 C CA . GLY A 1 100 ? -17.132 10.879 9.851 1.00 88.00 100 GLY A CA 1
ATOM 825 C C . GLY A 1 100 ? -17.012 11.849 8.686 1.00 88.00 100 GLY A C 1
ATOM 826 O O . GLY A 1 100 ? -17.035 11.453 7.522 1.00 88.00 100 GLY A O 1
ATOM 827 N N . ILE A 1 101 ? -16.878 13.130 9.018 1.00 89.94 101 ILE A N 1
ATOM 828 C CA . ILE A 1 101 ? -16.531 14.180 8.059 1.00 89.94 101 ILE A CA 1
ATOM 829 C C . ILE A 1 101 ? -15.149 14.738 8.401 1.00 89.94 101 ILE A C 1
ATOM 831 O O . ILE 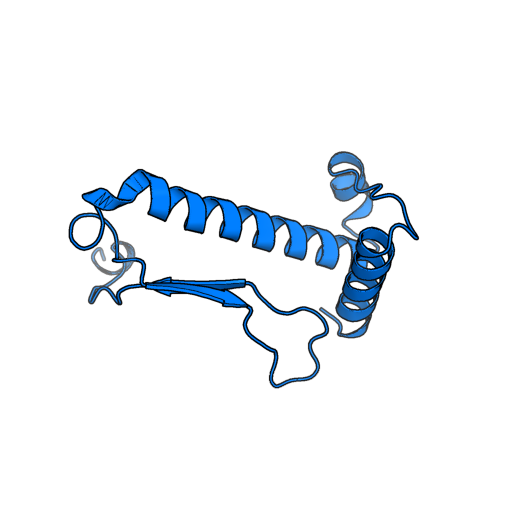A 1 101 ? -14.800 14.808 9.588 1.00 89.94 101 ILE A O 1
ATOM 835 N N . PRO A 1 102 ? -14.347 15.135 7.401 1.00 89.06 102 PRO A N 1
ATOM 836 C CA . PRO A 1 102 ? -13.103 15.843 7.650 1.00 89.06 102 PRO A CA 1
ATOM 837 C C . PRO A 1 102 ? -13.353 17.072 8.528 1.00 89.06 102 PRO A C 1
ATOM 839 O O . PRO A 1 102 ? -14.304 17.819 8.309 1.00 89.06 102 PRO A O 1
ATOM 842 N N . PHE A 1 103 ? -12.480 17.326 9.504 1.00 86.94 103 PHE A N 1
ATOM 843 C CA . PHE A 1 103 ? -12.628 18.481 10.400 1.00 86.94 103 PHE A CA 1
ATOM 844 C C . PHE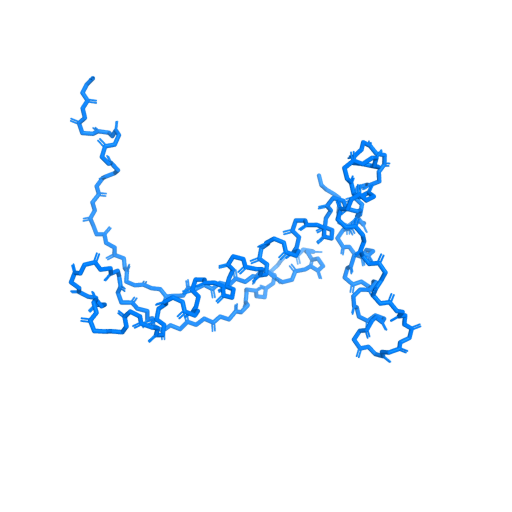 A 1 103 ? -12.689 19.820 9.641 1.00 86.94 103 PHE A C 1
ATOM 846 O O . PHE A 1 103 ? -13.368 20.748 10.074 1.00 86.94 103 PHE A O 1
ATOM 853 N N . SER A 1 104 ? -12.039 19.902 8.476 1.00 90.38 104 SER A N 1
ATOM 854 C CA . SER A 1 104 ? -12.096 21.055 7.568 1.00 90.38 104 SER A CA 1
ATOM 855 C C . SER A 1 104 ? -13.500 21.385 7.055 1.00 90.38 104 SER A C 1
ATOM 857 O O . SER A 1 104 ? -13.716 22.502 6.607 1.00 90.38 104 SER A O 1
ATOM 859 N N . GLU A 1 105 ? -14.439 20.439 7.105 1.00 88.75 105 GLU A N 1
ATOM 860 C CA . GLU A 1 105 ? -15.832 20.618 6.673 1.00 88.75 105 GLU A CA 1
ATOM 861 C C . GLU A 1 105 ? -16.779 20.947 7.842 1.00 88.75 105 GLU A C 1
ATOM 863 O O . GLU A 1 105 ? -17.959 21.215 7.632 1.00 88.75 105 GLU A O 1
ATOM 868 N N . VAL A 1 106 ? -16.279 20.926 9.083 1.00 86.31 106 VAL A N 1
ATOM 869 C CA . VAL A 1 106 ? -17.063 21.194 10.303 1.00 86.31 106 VAL A CA 1
ATOM 870 C C . VAL A 1 106 ? -17.131 22.693 10.618 1.00 86.31 106 VAL A C 1
ATOM 872 O O . VAL A 1 106 ? -18.084 23.149 11.252 1.00 86.31 106 VAL A O 1
ATOM 875 N N . LEU A 1 107 ? -16.125 23.465 10.204 1.00 74.06 107 LEU A N 1
ATOM 876 C CA . LEU A 1 107 ? -16.054 24.905 10.446 1.00 74.06 107 LEU A CA 1
ATOM 877 C C . LEU A 1 107 ? -16.518 25.681 9.198 1.00 74.06 107 LEU A C 1
ATOM 879 O O . LEU A 1 107 ? -16.075 25.343 8.101 1.00 74.06 107 LEU A O 1
ATOM 883 N N . PRO A 1 108 ? -17.390 26.696 9.343 1.00 64.12 108 PRO A N 1
ATOM 884 C CA . PRO A 1 108 ? -17.735 27.615 8.258 1.00 64.12 108 PRO A CA 1
ATOM 885 C C . PRO A 1 108 ? -16.589 28.569 7.892 1.00 64.12 108 PRO A C 1
ATOM 887 O O . PRO A 1 108 ? -15.749 28.873 8.773 1.00 64.12 108 PRO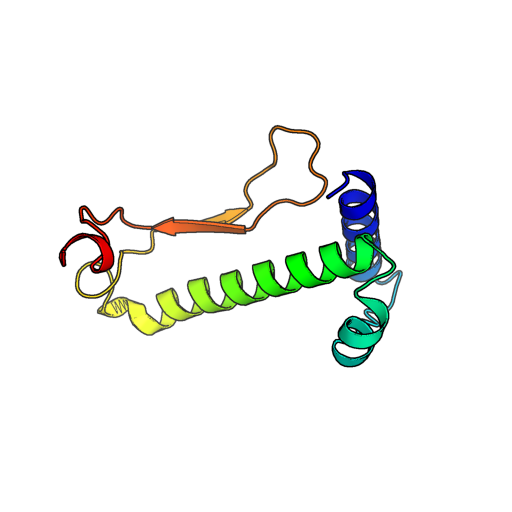 A O 1
#

Sequence (108 aa):
WSLEAETMVARYRQEIAENQRVDDHDEHAFFYHLVNEAHLLEDHSYRDMKRCYEDEVGSYEVLRDLQGSLIPKFYSSGRLIPTDKRAIASYAVLMECIDGIPFSEVLP

Organism: Galerina marginata (strain CBS 339.88) (NCBI:txid685588)

Radius of gyration: 17.96 Å; chains: 1; bounding box: 40×38×43 Å

Foldseek 3Di:
DDLVLQQVLLVVVVCVVVVVDDPPDDPVVCVVCVPPGSNSVVNVVQVVQVVVLVVVVVVCVVCVVCDPPVHWAWDDWDWDDDPDSGSDTGIDTDTDDDPDDPPVVVDD

pLDDT: mean 86.6, std 10.6, range [55.16, 97.75]